Protein AF-A0A350IBN8-F1 (afdb_monomer_lite)

Secondary structure (DSSP, 8-state):
----HHHHHHHHHHHHHHHHHHHHHHHHHHSPPPHHHHHHHHHHHHHHHHHHHHHHTTTT-TT-TT-SS------

Radius of gyration: 15.43 Å; chains: 1; bounding box: 40×29×41 Å

Foldseek 3Di:
DDDQVLVVVLVVLLVVLVVLLVVLVVVVVVHDDDPVSVVSNVVSVVSNVVSVVCVVVVQCDPVDPNNVDDRDDPD

Sequence (75 aa):
MQVDGRKLWLDECLINSTALLVHSEKTEEQRKLTLREQRIKQLSTAYLYLYTKMQEEGLISSDDEDNFFKLETLH

pLDDT: mean 87.99, std 13.51, range [47.06, 98.06]

Structure (mmCIF, N/CA/C/O backbone):
data_AF-A0A350IBN8-F1
#
_entry.id   AF-A0A350IBN8-F1
#
loop_
_atom_site.group_PDB
_atom_site.id
_atom_site.type_symbol
_atom_site.label_atom_id
_atom_site.label_alt_id
_atom_site.label_comp_id
_atom_site.label_asym_id
_atom_site.label_entity_id
_atom_site.label_seq_id
_atom_site.pdbx_PDB_ins_code
_atom_site.Cartn_x
_atom_site.Cartn_y
_atom_site.Cartn_z
_atom_site.occupancy
_atom_site.B_iso_or_equiv
_atom_site.auth_seq_id
_atom_site.auth_comp_id
_atom_site.auth_asym_id
_atom_site.auth_atom_id
_atom_site.pdbx_PDB_model_num
ATOM 1 N N . MET A 1 1 ? 25.394 4.760 -11.130 1.00 47.06 1 MET A N 1
ATOM 2 C CA . MET A 1 1 ? 24.121 4.211 -11.636 1.00 47.06 1 MET A CA 1
ATOM 3 C C . MET A 1 1 ? 23.041 5.203 -11.245 1.00 47.06 1 MET A C 1
ATOM 5 O O . MET A 1 1 ? 22.941 5.503 -10.063 1.00 47.06 1 MET A O 1
ATOM 9 N N . GLN A 1 2 ? 22.363 5.819 -12.211 1.00 63.84 2 GLN A N 1
ATOM 10 C CA . GLN A 1 2 ? 21.290 6.778 -11.934 1.00 63.84 2 GLN A CA 1
ATOM 11 C C . GLN A 1 2 ? 20.073 5.985 -11.443 1.00 63.84 2 GLN A C 1
ATOM 13 O O . GLN A 1 2 ? 19.721 4.981 -12.057 1.00 63.84 2 GLN A O 1
ATOM 18 N N . VAL A 1 3 ? 19.509 6.355 -10.293 1.00 70.50 3 VAL A N 1
ATOM 19 C CA . VAL A 1 3 ? 18.358 5.648 -9.712 1.00 70.50 3 VAL A CA 1
ATOM 20 C C . VAL A 1 3 ? 17.079 6.200 -10.335 1.00 70.50 3 VAL A C 1
ATOM 22 O O . VAL A 1 3 ? 16.921 7.417 -10.421 1.00 70.50 3 VAL A O 1
ATOM 25 N N . ASP A 1 4 ? 16.179 5.320 -10.773 1.00 79.50 4 ASP A N 1
ATOM 26 C CA . ASP A 1 4 ? 14.877 5.712 -11.316 1.00 79.50 4 ASP A CA 1
ATOM 27 C C . ASP A 1 4 ? 13.959 6.214 -10.190 1.00 79.50 4 ASP A C 1
ATOM 29 O O . ASP A 1 4 ? 13.473 5.438 -9.362 1.00 79.50 4 ASP A O 1
ATOM 33 N N . GLY A 1 5 ? 13.726 7.528 -10.155 1.00 81.25 5 GLY A N 1
ATOM 34 C CA . GLY A 1 5 ? 12.873 8.171 -9.154 1.00 81.25 5 GLY A CA 1
ATOM 35 C C . GLY A 1 5 ? 11.418 7.701 -9.197 1.00 81.25 5 GLY A C 1
ATOM 36 O O . GLY A 1 5 ? 10.764 7.677 -8.156 1.00 81.25 5 GLY A O 1
ATOM 37 N N . ARG A 1 6 ? 10.923 7.250 -10.358 1.00 84.62 6 ARG A N 1
ATOM 38 C CA . ARG A 1 6 ? 9.559 6.715 -10.498 1.00 84.62 6 ARG A CA 1
ATOM 39 C C . ARG A 1 6 ? 9.407 5.435 -9.700 1.00 84.62 6 ARG A C 1
ATOM 41 O O . ARG A 1 6 ? 8.438 5.276 -8.968 1.00 84.62 6 ARG A O 1
ATOM 48 N N . LYS A 1 7 ? 10.394 4.543 -9.819 1.00 84.44 7 LYS A N 1
ATOM 49 C CA . LYS A 1 7 ? 10.426 3.279 -9.085 1.00 84.44 7 LYS A CA 1
ATOM 50 C C . LYS A 1 7 ? 10.446 3.530 -7.583 1.00 84.44 7 LYS A C 1
ATOM 52 O O . LYS A 1 7 ? 9.637 2.955 -6.871 1.00 84.44 7 LYS A O 1
ATOM 57 N N . LEU A 1 8 ? 11.302 4.444 -7.121 1.00 87.56 8 LEU A N 1
ATOM 58 C CA . LEU A 1 8 ? 11.357 4.813 -5.704 1.00 87.56 8 LEU A CA 1
ATOM 59 C C . LEU A 1 8 ? 10.019 5.356 -5.192 1.00 87.56 8 LEU A C 1
ATOM 61 O O . LEU A 1 8 ? 9.570 4.956 -4.123 1.00 87.56 8 LEU A O 1
ATOM 65 N N . TRP A 1 9 ? 9.377 6.239 -5.959 1.00 88.12 9 TRP A N 1
ATOM 66 C CA . TRP A 1 9 ? 8.075 6.800 -5.604 1.00 88.12 9 TRP A CA 1
ATOM 67 C C . TRP A 1 9 ? 6.977 5.727 -5.551 1.00 88.12 9 TRP A C 1
ATOM 69 O O . TRP A 1 9 ?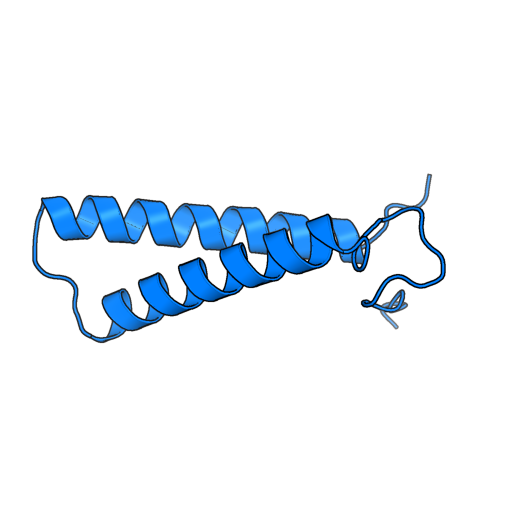 6.213 5.655 -4.589 1.00 88.12 9 TRP A O 1
ATOM 79 N N . LEU A 1 10 ? 6.935 4.845 -6.550 1.00 90.12 10 LEU A N 1
ATOM 80 C CA . LEU A 1 10 ? 6.001 3.723 -6.610 1.00 90.12 10 LEU A CA 1
ATOM 81 C C . LEU A 1 10 ? 6.202 2.735 -5.449 1.00 90.12 10 LEU A C 1
ATOM 83 O O . LEU A 1 10 ? 5.218 2.304 -4.838 1.00 90.12 10 LEU A O 1
ATOM 87 N N . ASP A 1 11 ? 7.455 2.420 -5.118 1.00 90.75 11 ASP A N 1
ATOM 88 C CA . ASP A 1 11 ? 7.826 1.556 -3.994 1.00 90.75 11 ASP A CA 1
ATOM 89 C C . ASP A 1 11 ? 7.424 2.194 -2.652 1.00 90.75 11 ASP A C 1
ATOM 91 O O . ASP A 1 11 ? 6.849 1.528 -1.786 1.00 90.75 11 ASP A O 1
ATOM 95 N N . GLU A 1 12 ? 7.648 3.500 -2.482 1.00 93.19 12 GLU A N 1
ATOM 96 C CA . GLU A 1 12 ? 7.218 4.240 -1.292 1.00 93.19 12 GLU A CA 1
ATOM 97 C C . GLU A 1 12 ? 5.689 4.213 -1.135 1.00 93.19 12 GLU A C 1
ATOM 99 O O . GLU A 1 12 ? 5.168 3.898 -0.057 1.00 93.19 12 GLU A O 1
ATOM 104 N N . CYS A 1 13 ? 4.946 4.487 -2.209 1.00 94.00 13 CYS A N 1
ATOM 105 C CA . CYS A 1 13 ? 3.487 4.433 -2.194 1.00 94.00 13 CYS A CA 1
ATOM 106 C C . CYS A 1 13 ? 2.954 3.017 -1.906 1.00 94.00 13 CYS A C 1
ATOM 108 O O . CYS A 1 13 ? 1.951 2.880 -1.193 1.00 94.00 13 CYS A O 1
ATOM 110 N N . LEU A 1 14 ? 3.628 1.969 -2.394 1.00 95.44 14 LEU A N 1
ATOM 111 C CA . LEU A 1 14 ? 3.307 0.570 -2.095 1.00 95.44 14 LEU A CA 1
ATOM 112 C C . LEU A 1 14 ? 3.479 0.252 -0.605 1.00 95.44 14 LEU A C 1
ATOM 114 O O . LEU A 1 14 ? 2.564 -0.299 0.020 1.00 95.44 14 LEU A O 1
ATOM 118 N N . ILE A 1 15 ? 4.616 0.639 -0.022 1.00 97.12 15 ILE A N 1
ATOM 119 C CA . ILE A 1 15 ? 4.913 0.429 1.401 1.00 97.12 15 ILE A CA 1
ATOM 120 C C . ILE A 1 15 ? 3.887 1.163 2.269 1.00 97.12 15 ILE A C 1
ATOM 122 O O . ILE A 1 15 ? 3.280 0.557 3.157 1.00 97.12 15 ILE A O 1
ATOM 126 N N . ASN A 1 16 ? 3.640 2.442 1.982 1.00 97.31 16 ASN A N 1
ATOM 127 C CA . ASN A 1 16 ? 2.711 3.267 2.753 1.00 97.31 16 ASN A CA 1
ATOM 128 C C . ASN A 1 16 ? 1.273 2.738 2.675 1.00 97.31 16 ASN A C 1
ATOM 130 O O . ASN A 1 16 ? 0.597 2.627 3.700 1.00 97.31 16 ASN A O 1
ATOM 134 N N . SER A 1 17 ? 0.810 2.354 1.483 1.00 97.44 17 SER A N 1
ATOM 135 C CA . SER A 1 17 ? -0.537 1.796 1.305 1.00 97.44 17 SER A CA 1
ATOM 136 C C . SER A 1 17 ? -0.703 0.464 2.035 1.00 97.44 17 SER A C 1
ATOM 138 O O . SER A 1 17 ? -1.723 0.247 2.691 1.00 97.44 17 SER A O 1
ATOM 140 N N . THR A 1 18 ? 0.316 -0.397 1.996 1.00 97.81 18 THR A N 1
ATOM 141 C CA . THR A 1 18 ? 0.321 -1.665 2.741 1.00 97.81 18 THR A CA 1
ATOM 142 C C . THR A 1 18 ? 0.281 -1.422 4.250 1.00 97.81 18 THR A C 1
ATOM 144 O O . THR A 1 18 ? -0.525 -2.029 4.956 1.00 97.81 18 THR A O 1
ATOM 147 N N . ALA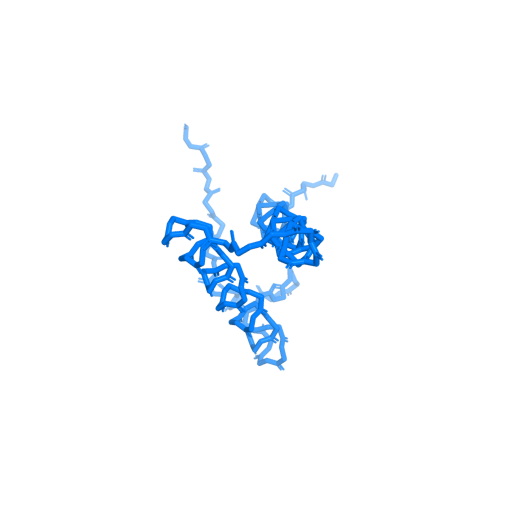 A 1 19 ? 1.096 -0.493 4.759 1.00 98.00 19 ALA A N 1
ATOM 148 C CA . ALA A 1 19 ? 1.130 -0.162 6.182 1.00 98.00 19 ALA A CA 1
ATOM 149 C C . ALA A 1 19 ? -0.212 0.398 6.683 1.00 98.00 19 ALA A C 1
ATOM 151 O O . ALA A 1 19 ? -0.689 -0.002 7.748 1.00 98.00 19 ALA A O 1
ATOM 152 N N . LEU A 1 20 ? -0.845 1.284 5.908 1.00 97.38 20 LEU A N 1
ATOM 153 C CA . LEU A 1 20 ? -2.160 1.847 6.228 1.00 97.38 20 LEU A CA 1
ATOM 154 C C . LEU A 1 20 ? -3.262 0.783 6.238 1.00 97.38 20 LEU A C 1
ATOM 156 O O . LEU A 1 20 ? -4.123 0.809 7.124 1.00 97.38 20 LEU A O 1
ATOM 160 N N . LEU A 1 21 ? -3.226 -0.165 5.298 1.00 97.56 21 LEU A N 1
ATOM 161 C CA . LEU A 1 21 ? -4.173 -1.277 5.262 1.00 97.56 21 LEU A CA 1
ATOM 162 C C . LEU A 1 21 ? -4.033 -2.161 6.509 1.00 97.56 21 LEU A C 1
ATOM 164 O O . LEU A 1 21 ? -5.011 -2.332 7.236 1.00 97.56 21 LEU A O 1
ATOM 168 N N . VAL A 1 22 ? -2.813 -2.610 6.823 1.00 97.69 22 VAL A N 1
ATOM 169 C CA . VAL A 1 22 ? -2.528 -3.434 8.013 1.00 97.69 22 VAL A CA 1
ATOM 170 C C . VAL A 1 22 ? -2.914 -2.705 9.302 1.00 97.69 22 VAL A C 1
ATOM 172 O O . VAL A 1 22 ? -3.469 -3.302 10.225 1.00 97.69 22 VAL A O 1
ATOM 175 N N . HIS A 1 23 ? -2.639 -1.401 9.391 1.00 97.56 23 HIS A N 1
ATOM 176 C CA . HIS A 1 23 ? -3.042 -0.601 10.545 1.00 97.56 23 HIS A CA 1
ATOM 177 C C . HIS A 1 23 ? -4.568 -0.521 10.682 1.00 97.56 23 HIS A C 1
ATOM 179 O O . HIS A 1 23 ? -5.098 -0.635 11.791 1.00 97.56 23 HIS A O 1
ATOM 185 N N . SER A 1 24 ? -5.279 -0.362 9.565 1.00 97.50 24 SER A N 1
ATOM 186 C CA . SER A 1 24 ? -6.743 -0.314 9.551 1.00 97.50 24 SER A CA 1
ATOM 187 C C . SER A 1 24 ? -7.349 -1.658 9.960 1.00 97.50 24 SER A C 1
ATOM 189 O O . SER A 1 24 ? -8.297 -1.678 10.736 1.00 97.50 24 SER A O 1
ATOM 191 N N . GLU A 1 25 ? -6.782 -2.777 9.510 1.00 96.88 25 GLU A N 1
ATOM 192 C CA . GLU A 1 25 ? -7.214 -4.128 9.899 1.00 96.88 25 GLU A CA 1
ATOM 193 C C . GLU A 1 25 ? -7.025 -4.379 11.399 1.00 96.88 25 GLU A C 1
ATOM 195 O O . GLU A 1 25 ? -7.986 -4.711 12.089 1.00 96.88 25 GLU A O 1
ATOM 200 N N . LYS A 1 26 ? -5.833 -4.096 11.940 1.00 97.88 26 LYS A N 1
ATOM 201 C CA . LYS A 1 26 ? -5.565 -4.206 13.387 1.00 97.88 26 LYS A CA 1
ATOM 202 C C . LYS A 1 26 ? -6.477 -3.317 14.228 1.00 97.88 26 LYS A C 1
ATOM 204 O O . LYS A 1 26 ? -6.862 -3.675 15.337 1.00 97.88 26 LYS A O 1
ATOM 209 N N . THR A 1 27 ? -6.805 -2.132 13.721 1.00 97.88 27 THR A N 1
ATOM 210 C CA . THR A 1 27 ? -7.736 -1.228 14.403 1.00 97.88 27 THR A CA 1
ATOM 211 C C . THR A 1 27 ? -9.150 -1.804 14.405 1.00 97.88 27 THR A C 1
ATOM 213 O O . THR A 1 27 ? -9.840 -1.714 15.421 1.00 97.88 27 THR A O 1
ATOM 216 N N . GLU A 1 28 ? -9.566 -2.420 13.297 1.00 96.69 28 GLU A N 1
ATOM 217 C CA . GLU A 1 28 ? -10.884 -3.037 13.133 1.00 96.69 28 GLU A CA 1
ATOM 218 C C . GLU A 1 28 ? -11.094 -4.255 14.047 1.00 96.69 28 GLU A C 1
ATOM 220 O O . GLU A 1 28 ? -12.197 -4.458 14.554 1.00 96.69 28 GLU A O 1
ATOM 225 N N . GLU A 1 29 ? -10.028 -5.010 14.331 1.00 97.62 29 GLU A N 1
ATOM 226 C CA . GLU A 1 29 ? -10.031 -6.103 15.317 1.00 97.62 29 GLU A CA 1
ATOM 227 C C . GLU A 1 29 ? -10.350 -5.617 16.742 1.00 97.62 29 GLU A C 1
ATOM 229 O O . GLU A 1 29 ? -10.928 -6.355 17.540 1.00 97.62 29 GLU A O 1
ATOM 234 N N . GLN A 1 30 ? -9.979 -4.376 17.075 1.00 97.75 30 GLN A N 1
ATOM 235 C CA . GLN A 1 30 ? -10.131 -3.810 18.421 1.00 97.75 30 GLN A CA 1
ATOM 236 C C . GLN A 1 30 ? -11.394 -2.956 18.567 1.00 97.75 30 GLN A C 1
ATOM 238 O O . GLN A 1 30 ? -11.971 -2.868 19.654 1.00 97.75 30 GLN A O 1
ATOM 243 N N . ARG A 1 31 ? -11.821 -2.285 17.493 1.00 97.94 31 ARG A N 1
ATOM 244 C CA . ARG A 1 31 ? -13.002 -1.414 17.478 1.00 97.94 31 ARG A CA 1
ATOM 245 C C . ARG A 1 31 ? -13.525 -1.205 16.065 1.00 97.94 31 ARG A C 1
ATOM 247 O O . ARG A 1 31 ? -12.825 -1.390 15.084 1.00 97.94 31 ARG A O 1
ATOM 254 N N . LYS A 1 32 ? -14.737 -0.662 15.943 1.00 97.75 32 LYS A N 1
ATOM 255 C CA . LYS A 1 32 ? -15.226 -0.191 14.641 1.00 97.75 32 LYS A CA 1
ATOM 256 C C . LYS A 1 32 ? -14.357 0.955 14.107 1.00 97.75 32 LYS A C 1
ATOM 258 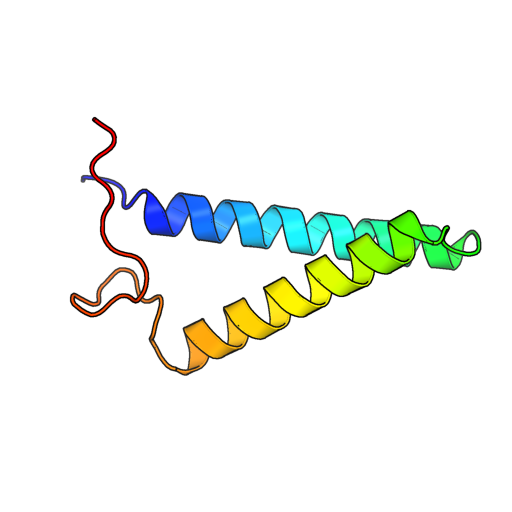O O . LYS A 1 32 ? -13.995 1.878 14.845 1.00 97.75 32 LYS A O 1
ATOM 263 N N . LEU A 1 33 ? -14.076 0.906 12.808 1.00 97.88 33 LEU A N 1
ATOM 264 C CA . LEU A 1 33 ? -13.432 1.996 12.084 1.00 97.88 33 LEU A CA 1
ATOM 265 C C . LEU A 1 33 ? -14.358 3.211 11.993 1.00 97.88 33 LEU A C 1
ATOM 267 O O . LEU A 1 33 ? -15.563 3.088 11.763 1.00 97.88 33 LEU A O 1
ATOM 271 N N . THR A 1 34 ? -13.778 4.398 12.134 1.00 98.00 34 THR A N 1
ATOM 272 C CA . THR A 1 34 ? -14.438 5.654 11.781 1.00 98.00 34 THR A CA 1
ATOM 273 C C . THR A 1 34 ? -14.638 5.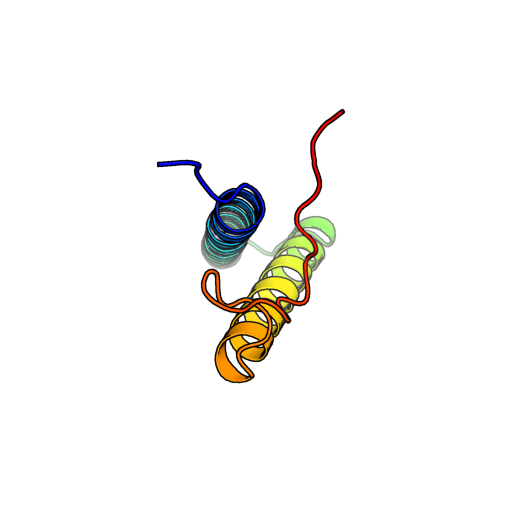731 10.270 1.00 98.00 34 THR A C 1
ATOM 275 O O . THR A 1 34 ? -13.931 5.089 9.493 1.00 98.00 34 THR A O 1
ATOM 278 N N . LEU A 1 35 ? -15.551 6.593 9.821 1.00 97.94 35 LEU A N 1
ATOM 279 C CA . LEU A 1 35 ? -15.776 6.811 8.389 1.00 97.94 35 LEU A CA 1
ATOM 280 C C . LEU A 1 35 ? -14.491 7.212 7.638 1.00 97.94 35 LEU A C 1
ATOM 282 O O . LEU A 1 35 ? -14.309 6.847 6.480 1.00 97.94 35 LEU A O 1
ATOM 286 N N . ARG A 1 36 ? -13.591 7.965 8.285 1.00 97.56 36 ARG A N 1
ATOM 287 C CA . ARG A 1 36 ? -12.313 8.371 7.678 1.00 97.56 36 ARG A CA 1
ATOM 288 C C . ARG A 1 36 ? -11.370 7.184 7.517 1.00 97.56 36 ARG A C 1
ATOM 290 O O . ARG A 1 36 ? -10.793 7.023 6.451 1.00 97.56 36 ARG A O 1
ATOM 297 N N . GLU A 1 37 ? -11.264 6.336 8.533 1.00 97.69 37 GLU A N 1
ATOM 298 C CA . GLU A 1 37 ? -10.431 5.128 8.481 1.00 97.69 37 GLU A CA 1
ATOM 299 C C . GLU A 1 37 ? -10.955 4.121 7.457 1.00 97.69 37 GLU A C 1
ATOM 301 O O . GLU A 1 37 ? -10.169 3.548 6.714 1.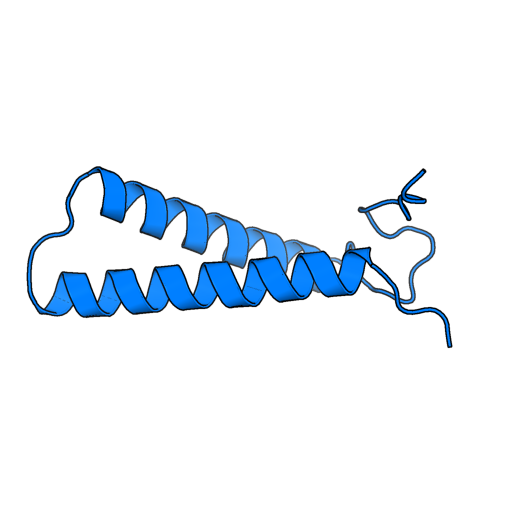00 97.69 37 GLU A O 1
ATOM 306 N N . GLN A 1 38 ? -12.276 3.969 7.335 1.00 98.06 38 GLN A N 1
ATOM 307 C CA . GLN A 1 38 ? -12.879 3.139 6.287 1.00 98.06 38 GLN A CA 1
ATOM 308 C C . GLN A 1 38 ? -12.504 3.631 4.885 1.00 98.06 38 GLN A C 1
ATOM 310 O O . GLN A 1 38 ? -12.160 2.829 4.020 1.00 98.06 38 GLN A O 1
ATOM 315 N N . ARG A 1 39 ? -12.529 4.952 4.664 1.00 97.94 39 ARG A N 1
ATOM 316 C CA . ARG A 1 39 ? -12.113 5.552 3.388 1.00 97.94 39 ARG A CA 1
ATOM 317 C C . ARG A 1 39 ? -10.626 5.346 3.115 1.00 97.94 39 ARG A C 1
ATOM 319 O O . ARG A 1 39 ? -10.273 5.054 1.980 1.00 97.94 39 ARG A O 1
ATOM 326 N N . ILE A 1 40 ? -9.771 5.464 4.134 1.00 96.94 40 ILE A N 1
ATOM 327 C CA . ILE A 1 40 ? -8.334 5.181 4.001 1.00 96.94 40 ILE A CA 1
ATOM 328 C C . ILE A 1 40 ? -8.119 3.710 3.648 1.00 96.94 40 ILE A C 1
ATOM 330 O O . ILE A 1 40 ? -7.437 3.432 2.670 1.00 96.94 40 ILE A O 1
ATOM 334 N N . LYS A 1 41 ? -8.765 2.782 4.364 1.00 97.69 41 LYS A N 1
ATOM 335 C CA . LYS A 1 41 ? -8.712 1.344 4.068 1.00 97.69 41 LYS A CA 1
ATOM 336 C C . LYS A 1 41 ? -9.092 1.069 2.610 1.00 97.69 41 LYS A C 1
ATOM 338 O O . LYS A 1 41 ? -8.334 0.422 1.899 1.00 97.69 41 LYS A O 1
ATOM 343 N N . GLN A 1 42 ? -10.213 1.625 2.145 1.00 97.88 42 GLN A N 1
ATOM 344 C CA . GLN A 1 42 ? -10.660 1.490 0.753 1.00 97.88 42 GLN A CA 1
ATOM 345 C C . GLN A 1 42 ? -9.664 2.074 -0.253 1.00 97.88 42 GLN A C 1
ATOM 347 O O . GLN A 1 42 ? -9.389 1.436 -1.266 1.00 97.88 42 GLN A O 1
ATOM 352 N N . LEU A 1 43 ? -9.116 3.262 0.016 1.00 97.56 43 LEU A N 1
ATOM 353 C CA . LEU A 1 43 ? -8.142 3.908 -0.863 1.00 97.56 43 LEU A CA 1
ATOM 354 C C . LEU A 1 43 ? -6.848 3.093 -0.959 1.00 97.56 43 LEU A C 1
ATOM 356 O O . LEU A 1 43 ? -6.362 2.860 -2.062 1.00 97.56 43 LEU A O 1
ATOM 360 N N . SER A 1 44 ? -6.326 2.621 0.174 1.00 97.75 44 SER A N 1
ATOM 361 C CA . SER A 1 44 ? -5.149 1.754 0.221 1.00 97.75 44 SER A CA 1
ATOM 362 C C . SER A 1 44 ? -5.389 0.455 -0.545 1.00 97.75 44 SER A C 1
ATOM 364 O O . SER A 1 44 ? -4.566 0.080 -1.373 1.00 97.75 44 SER A O 1
ATOM 366 N N . THR A 1 45 ? -6.538 -0.201 -0.352 1.00 97.62 45 THR A N 1
ATOM 367 C CA . THR A 1 45 ? -6.894 -1.408 -1.114 1.00 97.62 45 THR A CA 1
ATOM 368 C C . THR A 1 45 ? -7.001 -1.130 -2.615 1.00 97.62 45 THR A C 1
ATOM 370 O O . THR A 1 45 ? -6.481 -1.907 -3.414 1.00 97.62 45 THR A O 1
ATOM 373 N N . ALA A 1 46 ? -7.637 -0.025 -3.013 1.00 97.88 46 ALA A N 1
ATOM 374 C CA . ALA A 1 46 ? -7.769 0.350 -4.419 1.00 97.88 46 ALA A CA 1
ATOM 375 C C . ALA A 1 46 ? -6.405 0.633 -5.063 1.00 97.88 46 ALA A C 1
ATOM 377 O O . ALA A 1 46 ? -6.150 0.162 -6.170 1.00 97.88 46 ALA A O 1
ATOM 378 N N . TYR A 1 47 ? -5.517 1.344 -4.360 1.00 96.62 47 TYR A N 1
ATOM 379 C CA . TYR A 1 47 ? -4.151 1.582 -4.819 1.00 96.62 47 TYR A CA 1
ATOM 380 C C . TYR A 1 47 ? -3.397 0.266 -5.020 1.00 96.62 47 TYR A C 1
ATOM 382 O O . TYR A 1 47 ? -2.853 0.046 -6.097 1.00 96.62 47 TYR A O 1
ATOM 390 N N . LEU A 1 48 ? -3.403 -0.627 -4.022 1.00 97.19 48 LEU A N 1
ATOM 391 C CA . LEU A 1 48 ? -2.705 -1.914 -4.109 1.00 97.19 48 LEU A CA 1
ATOM 392 C C . LEU A 1 48 ? -3.222 -2.756 -5.279 1.00 97.19 48 LEU A C 1
ATOM 394 O O . LEU A 1 48 ? -2.428 -3.300 -6.038 1.00 97.19 48 LEU A O 1
ATOM 398 N N . TYR A 1 49 ? -4.542 -2.806 -5.470 1.00 97.31 49 TYR A N 1
ATOM 399 C CA . TYR A 1 49 ? -5.147 -3.505 -6.602 1.00 97.31 49 TYR A CA 1
ATOM 400 C C . TYR A 1 49 ? -4.680 -2.940 -7.949 1.00 97.31 49 TYR A C 1
ATOM 402 O O . TYR A 1 49 ? -4.263 -3.699 -8.824 1.00 97.31 49 TYR A O 1
ATOM 410 N N . LEU A 1 50 ? -4.735 -1.615 -8.117 1.00 95.56 50 LEU A N 1
ATOM 411 C CA . LEU A 1 50 ? -4.309 -0.963 -9.355 1.00 95.56 50 LEU A CA 1
ATOM 412 C C . LEU A 1 50 ? -2.815 -1.152 -9.600 1.00 95.56 50 LEU A C 1
ATOM 414 O O . LEU A 1 50 ? -2.434 -1.477 -10.718 1.00 95.56 50 LEU A O 1
ATOM 418 N N . TYR A 1 51 ? -1.988 -1.016 -8.564 1.00 94.50 51 TYR A N 1
ATOM 419 C CA . TYR A 1 51 ? -0.552 -1.256 -8.643 1.00 94.50 51 TYR A CA 1
ATOM 420 C C . TYR A 1 51 ? -0.260 -2.675 -9.141 1.00 94.50 51 TYR A C 1
ATOM 422 O O . TYR A 1 51 ? 0.464 -2.845 -10.120 1.00 94.50 51 TYR A O 1
ATOM 430 N N . THR A 1 52 ? -0.881 -3.690 -8.529 1.00 94.50 52 THR A N 1
ATOM 431 C CA . THR A 1 52 ? -0.723 -5.086 -8.954 1.00 94.50 52 THR A CA 1
ATOM 432 C C . THR A 1 52 ? -1.181 -5.284 -10.395 1.00 94.50 52 THR A C 1
ATOM 434 O O . THR A 1 52 ? -0.465 -5.907 -11.172 1.00 94.50 52 THR A O 1
ATOM 437 N N . LYS A 1 53 ? -2.322 -4.707 -10.793 1.00 95.38 53 LYS A N 1
ATOM 438 C CA . LYS A 1 53 ? -2.805 -4.802 -12.179 1.00 95.38 53 LYS A CA 1
ATOM 439 C C . LYS A 1 53 ? -1.850 -4.152 -13.172 1.00 95.38 53 LYS A C 1
ATOM 441 O O . LYS A 1 53 ? -1.538 -4.748 -14.192 1.00 95.38 53 LYS A O 1
ATOM 446 N N . MET A 1 54 ? -1.344 -2.963 -12.868 1.00 92.56 54 MET A N 1
ATOM 447 C CA . MET A 1 54 ? -0.373 -2.286 -13.727 1.00 92.56 54 MET A CA 1
ATOM 448 C C . MET A 1 54 ? 0.943 -3.062 -13.826 1.00 92.56 54 MET A C 1
ATOM 450 O O . MET A 1 54 ? 1.562 -3.066 -14.886 1.00 92.56 54 MET A O 1
ATOM 454 N N . GLN A 1 55 ? 1.360 -3.739 -12.753 1.00 90.50 55 GLN A N 1
ATOM 455 C CA . GLN A 1 55 ? 2.533 -4.608 -12.770 1.00 90.50 55 GLN A CA 1
ATOM 456 C C . GLN A 1 55 ? 2.314 -5.859 -13.633 1.00 90.50 55 GLN A C 1
ATOM 458 O O . GLN A 1 55 ? 3.191 -6.210 -14.418 1.00 90.50 55 GLN A O 1
ATOM 463 N N . GLU A 1 56 ? 1.154 -6.512 -13.513 1.00 91.62 56 GLU A N 1
ATOM 464 C CA . GLU A 1 56 ? 0.771 -7.684 -14.318 1.00 91.62 56 GLU A CA 1
ATOM 465 C C . GLU A 1 56 ? 0.712 -7.364 -15.819 1.00 91.62 56 GLU A C 1
ATOM 467 O O . GLU A 1 56 ? 1.151 -8.169 -16.635 1.00 91.62 56 GLU A O 1
ATOM 472 N N . GLU A 1 57 ? 0.223 -6.175 -16.174 1.00 91.56 57 GLU A N 1
ATOM 473 C CA . GLU A 1 57 ? 0.147 -5.685 -17.559 1.00 91.56 57 GLU A CA 1
ATOM 474 C C . GLU A 1 57 ? 1.484 -5.103 -18.069 1.00 91.56 57 GLU A C 1
ATOM 476 O O . GLU A 1 57 ? 1.554 -4.598 -19.186 1.00 91.56 57 GLU A O 1
ATOM 481 N N . GLY A 1 58 ? 2.550 -5.126 -17.259 1.00 88.25 58 GLY A N 1
ATOM 482 C CA . GLY A 1 58 ? 3.877 -4.616 -17.634 1.00 88.25 58 GLY A CA 1
ATOM 483 C C . GLY A 1 58 ? 4.011 -3.087 -17.668 1.00 88.25 58 GLY A C 1
ATOM 484 O O . GLY A 1 58 ? 5.093 -2.576 -17.931 1.00 88.25 58 GLY A O 1
ATOM 485 N N . LEU A 1 59 ? 2.962 -2.340 -17.316 1.00 87.38 59 LEU A N 1
ATOM 486 C CA . LEU A 1 59 ? 2.867 -0.885 -17.501 1.00 87.38 59 LEU A CA 1
ATOM 487 C C . LEU A 1 59 ? 3.818 -0.056 -16.624 1.00 87.38 59 LEU A C 1
ATOM 489 O O . LEU A 1 59 ? 3.995 1.134 -16.872 1.00 87.38 59 LEU A O 1
ATOM 493 N N . ILE A 1 60 ? 4.391 -0.643 -15.571 1.00 86.31 60 ILE A N 1
ATOM 494 C CA . ILE A 1 60 ? 5.260 0.058 -14.606 1.00 86.31 60 ILE A CA 1
ATOM 495 C C . ILE A 1 60 ? 6.656 -0.563 -14.489 1.00 86.31 60 ILE A C 1
ATOM 497 O O . ILE A 1 60 ? 7.362 -0.318 -13.509 1.00 86.31 60 ILE A O 1
ATOM 501 N N . SER A 1 61 ? 7.071 -1.362 -15.475 1.00 78.56 61 SER A N 1
ATOM 502 C CA . SER A 1 61 ? 8.415 -1.944 -15.505 1.00 78.56 61 SER A CA 1
ATOM 503 C C . SER A 1 61 ? 9.489 -0.852 -15.576 1.00 78.56 61 SER A C 1
ATOM 505 O O . SER A 1 61 ? 9.411 0.065 -16.392 1.00 78.56 61 SER A O 1
ATOM 507 N N . SER A 1 62 ? 10.509 -0.935 -14.716 1.00 65.94 62 SER A N 1
ATOM 508 C CA . SER A 1 62 ? 11.624 0.026 -14.704 1.00 65.94 62 SER A CA 1
ATOM 509 C C . SER A 1 62 ? 12.518 -0.066 -15.940 1.00 65.94 62 SER A C 1
ATOM 511 O O . SER A 1 62 ? 13.262 0.869 -16.221 1.00 65.94 62 SER A O 1
ATOM 513 N N . ASP A 1 63 ? 12.431 -1.182 -16.661 1.00 68.25 63 ASP A N 1
ATOM 514 C CA . ASP A 1 63 ? 13.286 -1.490 -17.807 1.00 68.25 63 ASP A CA 1
ATOM 515 C C . ASP A 1 63 ? 12.575 -1.196 -19.141 1.00 68.25 63 ASP A C 1
ATOM 517 O O . ASP A 1 63 ? 13.125 -1.469 -20.205 1.00 68.25 63 ASP A O 1
ATOM 521 N N . ASP A 1 64 ? 11.352 -0.659 -19.081 1.00 69.31 64 ASP A N 1
ATOM 522 C CA . ASP A 1 64 ? 10.498 -0.407 -20.238 1.00 69.31 64 ASP A CA 1
ATOM 523 C C . ASP A 1 64 ? 10.500 1.082 -20.627 1.00 69.31 64 ASP A C 1
ATOM 525 O O . ASP A 1 64 ? 10.249 1.966 -19.797 1.00 69.31 64 ASP A O 1
ATOM 529 N N . GLU A 1 65 ? 10.792 1.361 -21.901 1.00 65.81 65 GLU A N 1
ATOM 530 C CA . GLU A 1 65 ? 10.726 2.709 -22.482 1.00 65.81 65 GLU A CA 1
ATOM 531 C C . GLU A 1 65 ? 9.280 3.229 -22.534 1.00 65.81 65 GLU A C 1
ATOM 533 O O . GLU A 1 65 ? 9.066 4.441 -22.438 1.00 65.81 65 GLU A O 1
ATOM 538 N N . ASP A 1 66 ? 8.299 2.321 -22.573 1.00 69.69 66 ASP A N 1
ATOM 539 C CA . ASP A 1 66 ? 6.866 2.622 -22.595 1.00 69.69 66 ASP A CA 1
ATOM 540 C C . ASP A 1 66 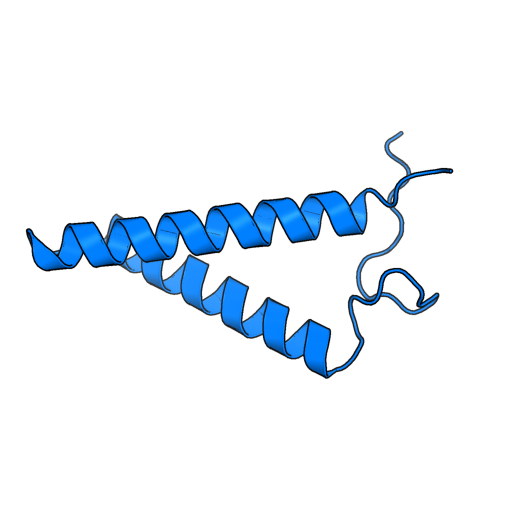? 6.231 2.633 -21.189 1.00 69.69 66 ASP A C 1
ATOM 542 O O . ASP A 1 66 ? 5.007 2.550 -21.046 1.00 69.69 66 ASP A O 1
ATOM 546 N N . ASN A 1 67 ? 7.040 2.775 -20.126 1.00 79.12 67 ASN A N 1
ATOM 547 C CA . ASN A 1 67 ? 6.525 2.901 -18.761 1.00 79.12 67 ASN A CA 1
ATOM 548 C C . ASN A 1 67 ? 5.481 4.025 -18.674 1.00 79.12 67 ASN A C 1
ATOM 550 O O . ASN A 1 67 ? 5.714 5.172 -19.072 1.00 79.12 67 ASN A O 1
ATOM 554 N N . PHE A 1 68 ? 4.333 3.687 -18.092 1.00 82.56 68 PHE A N 1
ATOM 555 C CA . PHE A 1 68 ? 3.181 4.570 -17.973 1.00 82.56 68 PHE A CA 1
ATOM 556 C C . PHE A 1 68 ? 3.519 5.889 -17.264 1.00 82.56 68 PHE A C 1
ATOM 558 O O . PHE A 1 68 ? 2.977 6.946 -17.599 1.00 82.56 68 PHE A O 1
ATOM 565 N N . PHE A 1 69 ? 4.440 5.846 -16.299 1.00 82.69 69 PHE A N 1
ATOM 566 C CA . PHE A 1 69 ? 4.978 7.034 -15.655 1.00 82.69 69 PHE A CA 1
ATOM 567 C C . PHE A 1 69 ? 6.206 7.515 -16.425 1.00 82.69 69 PHE A C 1
ATOM 569 O O . PHE A 1 69 ? 7.232 6.840 -16.491 1.00 82.69 69 PHE A O 1
ATOM 576 N N . LYS A 1 70 ? 6.132 8.721 -16.990 1.00 74.75 70 LYS A N 1
ATOM 577 C CA . LYS A 1 70 ? 7.281 9.349 -17.655 1.00 74.75 70 LYS A CA 1
ATOM 578 C C . LYS A 1 70 ? 8.361 9.697 -16.631 1.00 74.75 70 LYS A C 1
ATOM 580 O O . LYS A 1 70 ? 8.046 10.046 -15.496 1.00 74.75 70 LYS A O 1
ATOM 585 N N . LEU A 1 71 ? 9.631 9.614 -17.034 1.00 71.94 71 LEU A N 1
ATOM 586 C CA . LEU A 1 71 ? 10.755 10.133 -16.246 1.00 71.94 71 LEU A CA 1
ATOM 587 C C . LEU A 1 71 ? 10.569 11.642 -16.066 1.00 71.94 71 LEU A C 1
ATOM 589 O O . LEU A 1 71 ? 10.890 12.424 -16.959 1.00 71.94 71 LEU A O 1
ATOM 593 N N . GLU A 1 72 ? 10.031 12.064 -14.925 1.00 62.00 72 GLU A N 1
ATOM 594 C CA . GLU A 1 72 ? 10.076 13.472 -14.554 1.00 62.00 72 GLU A CA 1
ATOM 595 C C . GLU A 1 72 ? 11.517 13.835 -14.203 1.00 62.00 72 GLU A C 1
ATOM 597 O O . GLU A 1 72 ? 12.135 13.278 -13.294 1.00 62.00 72 GLU A O 1
ATOM 602 N N . THR A 1 73 ? 12.068 14.787 -14.952 1.00 55.47 73 THR A N 1
ATOM 603 C CA . THR A 1 73 ? 13.270 15.491 -14.520 1.00 55.47 73 THR A CA 1
ATOM 604 C C . THR A 1 73 ? 12.794 16.516 -13.500 1.00 55.47 73 THR A C 1
ATOM 606 O O . THR A 1 73 ? 12.161 17.492 -13.893 1.00 55.47 73 THR A O 1
ATOM 609 N N . LEU A 1 74 ? 13.042 16.291 -12.206 1.00 52.09 74 LEU A N 1
ATOM 610 C CA . LEU A 1 74 ? 12.884 17.350 -11.203 1.00 52.09 74 LEU A CA 1
ATOM 611 C C . LEU A 1 74 ? 13.710 18.559 -11.686 1.00 52.09 74 LEU A C 1
ATOM 613 O O . LEU A 1 74 ? 14.930 18.443 -11.818 1.00 52.09 74 LEU A O 1
ATOM 617 N N . HIS A 1 75 ? 13.038 19.651 -12.062 1.00 47.53 75 HIS A N 1
ATOM 618 C CA . HIS A 1 75 ? 13.663 20.936 -12.397 1.00 47.53 75 HIS A CA 1
ATOM 619 C C . HIS A 1 75 ? 14.036 21.699 -11.128 1.00 47.53 75 HIS A C 1
ATOM 621 O O . HIS A 1 75 ? 13.241 21.653 -10.160 1.00 47.53 75 HIS A O 1
#